Protein AF-A0A6S6SYZ1-F1 (afdb_monomer)

Structure (mmCIF, N/CA/C/O backbone):
data_AF-A0A6S6SYZ1-F1
#
_entry.id   AF-A0A6S6SYZ1-F1
#
loop_
_atom_site.group_PDB
_atom_site.id
_atom_site.type_symbol
_atom_site.label_atom_id
_atom_site.label_alt_id
_atom_site.label_comp_id
_atom_site.label_asym_id
_atom_site.label_entity_id
_atom_site.label_seq_id
_atom_site.pdbx_PDB_ins_code
_atom_site.Cartn_x
_atom_site.Cartn_y
_atom_site.Cartn_z
_atom_site.occupancy
_atom_site.B_iso_or_equiv
_atom_site.auth_seq_id
_atom_site.auth_comp_id
_atom_site.auth_asym_id
_atom_site.auth_atom_id
_atom_site.pdbx_PDB_model_num
ATOM 1 N N . MET A 1 1 ? -40.813 -2.483 -23.226 1.00 44.59 1 MET A N 1
ATOM 2 C CA . MET A 1 1 ? -40.149 -2.559 -24.552 1.00 44.59 1 MET A CA 1
ATOM 3 C C . MET A 1 1 ? -38.643 -2.584 -24.329 1.00 44.59 1 MET A C 1
ATOM 5 O O . MET A 1 1 ? -38.189 -1.836 -23.474 1.00 44.59 1 MET A O 1
ATOM 9 N N . LYS A 1 2 ? -37.877 -3.428 -25.035 1.00 41.81 2 LYS A N 1
ATOM 10 C CA . LYS A 1 2 ? -36.403 -3.430 -24.944 1.00 41.81 2 LYS A CA 1
ATOM 11 C C . LYS A 1 2 ? -35.830 -2.341 -25.863 1.00 41.81 2 LYS A C 1
ATOM 13 O O . LYS A 1 2 ? -36.311 -2.204 -26.984 1.00 41.81 2 LYS A O 1
ATOM 18 N N . LYS A 1 3 ? -34.814 -1.600 -25.413 1.00 51.72 3 LYS A N 1
ATOM 19 C CA . LYS A 1 3 ? -34.002 -0.703 -26.253 1.00 51.72 3 LYS A CA 1
ATOM 20 C C . LYS A 1 3 ? -32.550 -1.183 -26.220 1.00 51.72 3 LYS A C 1
ATOM 22 O O . LYS A 1 3 ? -31.997 -1.329 -25.138 1.00 51.72 3 LYS A O 1
ATOM 27 N N . TYR A 1 4 ? -31.964 -1.405 -27.393 1.00 60.28 4 TYR A N 1
ATOM 28 C CA . TYR A 1 4 ? -30.534 -1.654 -27.593 1.00 60.28 4 TYR A CA 1
ATOM 29 C C . TYR A 1 4 ? -29.993 -0.552 -28.508 1.00 60.28 4 TYR A C 1
ATOM 31 O O . TYR A 1 4 ? -30.521 -0.395 -29.603 1.00 60.28 4 TYR A O 1
ATOM 39 N N . ILE A 1 5 ? -28.997 0.202 -28.037 1.00 56.06 5 ILE A N 1
ATOM 40 C CA . ILE A 1 5 ? -28.174 1.233 -28.710 1.00 56.06 5 ILE A CA 1
ATOM 41 C C . ILE A 1 5 ? -27.091 1.597 -27.675 1.00 56.06 5 ILE A C 1
ATOM 43 O O . ILE A 1 5 ? -27.435 1.761 -26.509 1.00 56.06 5 ILE A O 1
ATOM 47 N N . SER A 1 6 ? -25.807 1.774 -27.987 1.00 52.16 6 SER A N 1
ATOM 48 C CA . SER A 1 6 ? -24.992 1.279 -29.106 1.00 52.16 6 SER A CA 1
ATOM 49 C C . SER A 1 6 ? -23.534 1.304 -28.624 1.00 52.16 6 SER A C 1
ATOM 51 O O . SER A 1 6 ? -23.132 2.288 -28.003 1.00 52.16 6 SER A O 1
ATOM 53 N N . LEU A 1 7 ? -22.745 0.252 -28.863 1.00 40.72 7 LEU A N 1
ATOM 54 C CA . LEU A 1 7 ? -21.372 0.164 -28.350 1.00 40.72 7 LEU A CA 1
ATOM 55 C C . LEU A 1 7 ? -20.367 0.678 -29.394 1.00 40.72 7 LEU A C 1
ATOM 57 O O . LEU A 1 7 ? -19.915 -0.077 -30.252 1.00 40.72 7 LEU A O 1
ATOM 61 N N . SER A 1 8 ? -20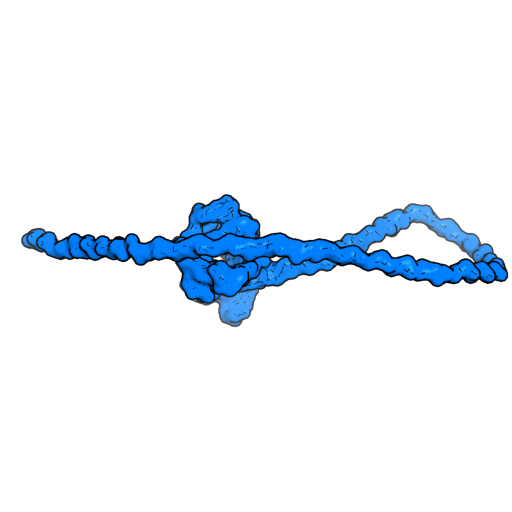.016 1.964 -29.323 1.00 53.78 8 SER A N 1
ATOM 62 C CA . SER A 1 8 ? -18.981 2.554 -30.183 1.00 53.78 8 SER A CA 1
ATOM 63 C C . SER A 1 8 ? -17.579 2.151 -29.720 1.00 53.78 8 SER A C 1
ATOM 65 O O . SER A 1 8 ? -17.015 2.758 -28.812 1.00 53.78 8 SER A O 1
ATOM 67 N N . LEU A 1 9 ? -17.007 1.136 -30.367 1.00 47.06 9 LEU A N 1
ATOM 68 C CA . LEU A 1 9 ? -15.618 0.724 -30.178 1.00 47.06 9 LEU A CA 1
ATOM 69 C C . LEU A 1 9 ? -14.673 1.710 -30.890 1.00 47.06 9 LEU A C 1
ATOM 71 O O . LEU A 1 9 ? -14.561 1.688 -32.114 1.00 47.06 9 LEU A O 1
ATOM 75 N N . VAL A 1 10 ? -13.990 2.572 -30.133 1.00 53.88 10 VAL A N 1
ATOM 76 C CA . VAL A 1 10 ? -12.955 3.471 -30.672 1.00 53.88 10 VAL A CA 1
ATOM 77 C C . VAL A 1 10 ? -11.598 2.775 -30.601 1.00 53.88 10 VAL A C 1
ATOM 79 O O . VAL A 1 10 ? -11.010 2.648 -29.530 1.00 53.88 10 VAL A O 1
ATOM 82 N N . THR A 1 11 ? -11.093 2.318 -31.746 1.00 53.38 11 THR A N 1
ATOM 83 C CA . THR A 1 11 ? -9.758 1.714 -31.862 1.00 53.38 11 THR A CA 1
ATOM 84 C C . THR A 1 11 ? -8.719 2.795 -32.160 1.00 53.38 11 THR A C 1
ATOM 86 O O . THR A 1 11 ? -8.739 3.388 -33.237 1.00 53.38 11 THR A O 1
ATOM 89 N N . LEU A 1 12 ? -7.796 3.044 -31.226 1.00 57.00 12 LEU A N 1
ATOM 90 C CA . LEU A 1 12 ? -6.633 3.904 -31.468 1.00 57.00 12 LEU A CA 1
ATOM 91 C C . LEU A 1 12 ? -5.498 3.104 -32.123 1.00 57.00 12 LEU A C 1
ATOM 93 O O . LEU A 1 12 ? -5.144 2.023 -31.656 1.00 57.00 12 LEU A O 1
ATOM 97 N N . PHE A 1 13 ? -4.908 3.658 -33.183 1.00 52.19 13 PHE A N 1
ATOM 98 C CA . PHE A 1 13 ? -3.687 3.138 -33.802 1.00 52.19 13 PHE A CA 1
ATOM 99 C C . PHE A 1 13 ? -2.454 3.819 -33.195 1.00 52.19 13 PHE A C 1
ATOM 101 O O . PHE A 1 13 ? -2.417 5.044 -33.088 1.00 52.19 13 PHE A O 1
ATOM 108 N N . PHE A 1 14 ? -1.422 3.036 -32.875 1.00 48.78 14 PHE A N 1
ATOM 109 C CA . PHE A 1 14 ? -0.087 3.530 -32.522 1.00 48.78 14 PHE A CA 1
ATOM 110 C C . PHE A 1 14 ? 0.850 3.409 -33.734 1.00 48.78 14 PHE A C 1
ATOM 112 O O . PHE A 1 14 ? 0.908 2.350 -34.359 1.00 48.78 14 PHE A O 1
ATOM 119 N N . ILE A 1 15 ? 1.585 4.477 -34.069 1.00 56.09 15 ILE A N 1
ATOM 120 C CA . ILE A 1 15 ? 2.587 4.520 -35.153 1.00 56.09 15 ILE A CA 1
ATOM 121 C C . ILE A 1 15 ? 3.777 5.386 -34.696 1.00 56.09 15 ILE A C 1
ATOM 123 O O . ILE A 1 15 ? 3.563 6.449 -34.121 1.00 56.09 15 ILE A O 1
ATOM 127 N N . GLY A 1 16 ? 5.010 4.944 -34.988 1.00 39.81 16 GLY A N 1
ATOM 128 C CA . GLY A 1 16 ? 6.274 5.571 -34.549 1.00 39.81 16 GLY A CA 1
ATOM 129 C C . GLY A 1 16 ? 6.925 4.769 -33.414 1.00 39.81 16 GLY A C 1
ATOM 130 O O . GLY A 1 16 ? 6.415 4.790 -32.304 1.00 39.81 16 GLY A O 1
ATOM 131 N N . CYS A 1 17 ? 7.979 3.962 -33.590 1.00 43.94 17 CYS A N 1
ATOM 132 C CA . CYS A 1 17 ? 8.934 3.751 -34.694 1.00 43.94 17 CYS A CA 1
ATOM 133 C C . CYS A 1 17 ? 9.978 4.869 -34.913 1.00 43.94 17 CYS A C 1
ATOM 135 O O . CYS A 1 17 ? 9.657 5.931 -35.438 1.00 43.94 17 CYS A O 1
ATOM 137 N N . GLY A 1 18 ? 11.242 4.546 -34.595 1.00 42.47 18 GLY A N 1
ATOM 138 C CA . GLY A 1 18 ? 12.445 5.386 -34.727 1.00 42.47 18 GLY A CA 1
ATOM 139 C C . GLY A 1 18 ? 13.130 5.617 -33.368 1.00 42.47 18 GLY A C 1
ATOM 140 O O . GLY A 1 18 ? 12.451 5.957 -32.409 1.00 42.47 18 GLY A O 1
ATOM 141 N N . GLY A 1 19 ? 14.445 5.437 -33.200 1.00 38.50 19 GLY A N 1
ATOM 142 C CA . GLY A 1 19 ? 15.469 4.909 -34.117 1.00 38.50 19 GLY A CA 1
ATOM 143 C C . GLY A 1 19 ? 16.846 4.855 -33.425 1.00 38.50 19 GLY A C 1
ATOM 144 O O . GLY A 1 19 ? 17.093 5.636 -32.511 1.00 38.50 19 GLY A O 1
ATOM 145 N N . SER A 1 20 ? 17.716 3.917 -33.813 1.00 44.91 20 SER A N 1
ATOM 146 C CA . SER A 1 20 ? 18.988 3.625 -33.119 1.00 44.91 20 SER A CA 1
ATOM 147 C C . SER A 1 20 ? 20.091 4.679 -33.319 1.00 44.91 20 SER A C 1
ATOM 149 O O . SER A 1 20 ? 20.117 5.370 -34.337 1.00 44.91 20 SER A O 1
ATOM 151 N N . GLY A 1 21 ? 21.063 4.717 -32.398 1.00 40.56 21 GLY A N 1
ATOM 152 C CA . GLY A 1 21 ? 22.337 5.430 -32.552 1.00 40.56 21 GLY A CA 1
ATOM 153 C C . GLY A 1 21 ? 23.416 4.872 -31.611 1.00 40.56 21 GLY A C 1
ATOM 154 O O . GLY A 1 21 ? 23.193 4.801 -30.406 1.00 40.56 21 GLY A O 1
ATOM 155 N N . ASP A 1 22 ? 24.557 4.456 -32.166 1.00 43.56 22 ASP A N 1
ATOM 156 C CA . ASP A 1 22 ? 25.626 3.721 -31.469 1.00 43.56 22 ASP A CA 1
ATOM 157 C C . ASP A 1 22 ? 26.824 4.590 -31.030 1.00 43.56 22 ASP A C 1
ATOM 159 O O . ASP A 1 22 ? 27.156 5.588 -31.670 1.00 43.56 22 ASP A O 1
ATOM 163 N N . GLY A 1 23 ? 27.564 4.105 -30.020 1.00 36.62 23 GLY A N 1
ATOM 164 C CA . GLY A 1 23 ? 28.959 4.484 -29.729 1.00 36.62 23 GLY A CA 1
ATOM 165 C C . GLY A 1 23 ? 29.185 5.381 -28.492 1.00 36.62 23 GLY A C 1
ATOM 166 O O . GLY A 1 23 ? 28.351 6.215 -28.168 1.00 36.62 23 GLY A O 1
ATOM 167 N N . ALA A 1 24 ? 30.311 5.285 -27.767 1.00 40.91 24 ALA A N 1
ATOM 168 C CA . ALA A 1 24 ? 31.426 4.332 -27.874 1.00 40.91 24 ALA A CA 1
ATOM 169 C C . ALA A 1 24 ? 32.296 4.271 -26.584 1.00 40.91 24 ALA A C 1
ATOM 171 O O . ALA A 1 24 ? 32.183 5.104 -25.691 1.00 40.91 24 ALA A O 1
ATOM 172 N N . THR A 1 25 ? 33.204 3.287 -26.542 1.00 38.69 25 THR A N 1
ATOM 173 C CA . THR A 1 25 ? 34.466 3.193 -25.755 1.00 38.69 25 THR A CA 1
ATOM 174 C C . THR A 1 25 ? 35.252 4.516 -25.613 1.00 38.69 25 THR A C 1
ATOM 176 O O . THR A 1 25 ? 35.224 5.301 -26.554 1.00 38.69 25 THR A O 1
ATOM 179 N N . SER A 1 26 ? 36.101 4.799 -24.603 1.00 35.44 26 SER A N 1
ATOM 180 C CA . SER A 1 26 ? 36.501 4.153 -23.318 1.00 35.44 26 SER A CA 1
ATOM 181 C C . SER A 1 26 ? 37.050 5.282 -22.372 1.00 35.44 26 SER A C 1
ATOM 183 O O . SER A 1 26 ? 36.624 6.416 -22.563 1.00 35.44 26 SER A O 1
ATOM 185 N N . THR A 1 27 ? 37.923 5.189 -21.346 1.00 40.03 27 THR A N 1
ATOM 186 C CA . THR A 1 27 ? 38.943 4.213 -20.878 1.00 40.03 27 THR A CA 1
ATOM 187 C C . THR A 1 27 ? 39.195 4.374 -19.359 1.00 40.03 27 THR A C 1
ATOM 189 O O . THR A 1 27 ? 38.962 5.442 -18.802 1.00 40.03 27 THR A O 1
ATOM 192 N N . SER A 1 28 ? 39.742 3.353 -18.686 1.00 43.38 28 SER A N 1
ATOM 193 C CA . SER A 1 28 ? 40.195 3.385 -17.278 1.00 43.38 28 SER A CA 1
ATOM 194 C C . SER A 1 28 ? 41.482 4.191 -17.025 1.00 43.38 28 SER A C 1
ATOM 196 O O . SER A 1 28 ? 42.402 4.119 -17.840 1.00 43.38 28 SER A O 1
ATOM 198 N N . MET A 1 29 ? 41.645 4.758 -15.821 1.00 39.81 29 MET A N 1
ATOM 199 C CA . MET A 1 29 ? 42.968 4.976 -15.206 1.00 39.81 29 MET A CA 1
ATOM 200 C C . MET A 1 29 ? 42.950 4.779 -13.682 1.00 39.81 29 MET A C 1
ATOM 202 O O . MET A 1 29 ? 42.034 5.213 -12.992 1.00 39.81 29 MET A O 1
ATOM 206 N N . THR A 1 30 ? 43.992 4.122 -13.173 1.00 39.34 30 THR A N 1
ATOM 207 C CA . THR A 1 30 ? 44.273 3.891 -11.748 1.00 39.34 30 THR A CA 1
ATOM 208 C C . THR A 1 30 ? 45.296 4.888 -11.210 1.00 39.34 30 THR A C 1
ATOM 210 O O . THR A 1 30 ? 46.266 5.183 -11.910 1.00 39.34 30 THR A O 1
ATOM 213 N N . THR A 1 31 ? 45.220 5.229 -9.923 1.00 40.69 31 THR A N 1
ATOM 214 C CA . THR A 1 31 ? 46.382 5.743 -9.177 1.00 40.69 31 THR A CA 1
ATOM 215 C C . THR A 1 31 ? 46.463 5.116 -7.789 1.00 40.69 31 THR A C 1
ATOM 217 O O . THR A 1 31 ? 45.493 5.103 -7.038 1.00 40.69 31 THR A O 1
ATOM 220 N N . SER A 1 32 ? 47.640 4.580 -7.459 1.00 37.62 32 SER A N 1
ATOM 221 C CA . SER A 1 32 ? 47.961 4.041 -6.135 1.00 37.62 32 SER A CA 1
ATOM 222 C C . SER A 1 32 ? 48.460 5.155 -5.215 1.00 37.62 32 SER A C 1
ATOM 224 O O . SER A 1 32 ? 49.254 5.994 -5.642 1.00 37.62 32 SER A O 1
ATOM 226 N N . GLY A 1 33 ? 48.028 5.139 -3.954 1.00 38.16 33 GLY A N 1
ATOM 227 C CA . GLY A 1 33 ? 48.504 6.032 -2.900 1.00 38.16 33 GLY A CA 1
ATOM 228 C C . GLY A 1 33 ? 49.145 5.245 -1.763 1.00 38.16 33 GLY A C 1
ATOM 229 O O . GLY A 1 33 ? 48.489 4.964 -0.764 1.00 38.16 33 GLY A O 1
ATOM 230 N N . GLN A 1 34 ? 50.425 4.890 -1.896 1.00 37.75 34 GLN A N 1
ATOM 231 C CA . GLN A 1 34 ? 51.208 4.437 -0.743 1.00 37.75 34 GLN A CA 1
ATOM 232 C C . GLN A 1 34 ? 51.445 5.615 0.206 1.00 37.75 34 GLN A C 1
ATOM 234 O O . GLN A 1 34 ? 51.777 6.709 -0.246 1.00 37.75 34 GLN A O 1
ATOM 239 N N . ASN A 1 35 ? 51.381 5.375 1.514 1.00 38.16 35 ASN A N 1
ATOM 240 C CA . ASN A 1 35 ? 51.949 6.286 2.502 1.00 38.16 35 ASN A CA 1
ATOM 241 C C . ASN A 1 35 ? 52.708 5.481 3.566 1.00 38.16 35 ASN A C 1
ATOM 243 O O . ASN A 1 35 ? 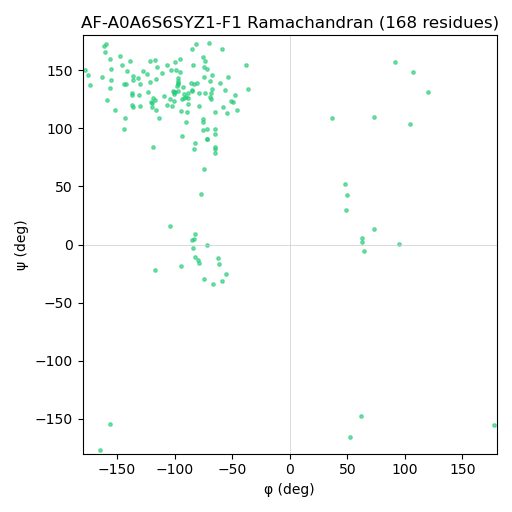52.339 4.343 3.857 1.00 38.16 35 ASN A O 1
ATOM 247 N N . GLN A 1 36 ? 53.808 6.033 4.080 1.00 36.28 36 GLN A N 1
ATOM 248 C CA . GLN A 1 36 ? 54.767 5.321 4.935 1.00 36.28 36 GLN A CA 1
ATOM 249 C C . GLN A 1 36 ? 54.934 5.980 6.308 1.00 36.28 36 GLN A C 1
ATOM 251 O O . GLN A 1 36 ? 54.757 7.185 6.458 1.00 36.28 36 GLN A O 1
ATOM 256 N N . GLY A 1 37 ? 55.398 5.181 7.273 1.00 32.78 37 GLY A N 1
ATOM 257 C CA . GLY A 1 37 ? 55.765 5.623 8.619 1.00 32.78 37 GLY A CA 1
ATOM 258 C C . GLY A 1 37 ? 54.610 5.548 9.630 1.00 32.78 37 GLY A C 1
ATOM 259 O O . GLY A 1 37 ? 53.447 5.523 9.251 1.00 32.78 37 GLY A O 1
ATOM 260 N N . VAL A 1 38 ? 54.876 5.472 10.937 1.00 39.06 38 VAL A N 1
ATOM 261 C CA . VAL A 1 38 ? 56.176 5.546 11.636 1.00 39.06 38 VAL A CA 1
ATOM 262 C C . VAL A 1 38 ? 56.255 4.458 12.714 1.00 39.06 38 VAL A C 1
ATOM 264 O O . VAL A 1 38 ? 55.279 4.197 13.411 1.00 39.06 38 VAL A O 1
ATOM 267 N N . LEU A 1 39 ? 57.433 3.847 12.881 1.00 45.28 39 LEU A N 1
ATOM 268 C CA . LEU A 1 39 ? 57.749 3.019 14.049 1.00 45.28 39 LEU A CA 1
ATOM 269 C C . LEU A 1 39 ? 58.008 3.924 15.261 1.00 45.28 39 LEU A C 1
ATOM 271 O O . LEU A 1 39 ? 59.045 4.580 15.326 1.00 45.28 39 LEU A O 1
ATOM 275 N N . GLY A 1 40 ? 57.078 3.941 16.215 1.00 34.78 40 GLY A N 1
ATOM 276 C CA . GLY A 1 40 ? 57.251 4.563 17.527 1.00 34.78 40 GLY A CA 1
ATOM 277 C C . GLY A 1 40 ? 57.249 3.496 18.618 1.00 34.78 40 GLY A C 1
ATOM 278 O O . GLY A 1 40 ? 56.207 2.912 18.898 1.00 34.78 40 GLY A O 1
ATOM 279 N N . VAL A 1 41 ? 58.411 3.235 19.219 1.00 43.62 41 VAL A N 1
ATOM 280 C CA . VAL A 1 41 ? 58.537 2.397 20.418 1.00 43.62 41 VAL A CA 1
ATOM 281 C C . VAL A 1 41 ? 58.769 3.313 21.607 1.00 43.62 41 VAL A C 1
ATOM 283 O O . VAL A 1 41 ? 59.757 4.039 21.616 1.00 43.62 41 VAL A O 1
ATOM 286 N N . GLU A 1 42 ? 57.937 3.199 22.638 1.00 39.44 42 GLU A N 1
ATOM 287 C CA . GLU A 1 42 ? 58.357 3.529 23.998 1.00 39.44 42 GLU A CA 1
ATOM 288 C C . GLU A 1 42 ? 57.768 2.534 25.003 1.00 39.44 42 GLU A C 1
ATOM 290 O O . GLU A 1 42 ? 56.724 1.921 24.776 1.00 39.44 42 GLU A O 1
ATOM 295 N N . LEU A 1 43 ? 58.511 2.317 26.087 1.00 42.28 43 LEU A N 1
ATOM 296 C CA . LEU A 1 43 ? 58.322 1.247 27.061 1.00 42.28 43 LEU A CA 1
ATOM 297 C C . LEU A 1 43 ? 58.334 1.859 28.461 1.00 42.28 43 LEU A C 1
ATOM 299 O O . LEU A 1 43 ? 59.308 2.511 28.825 1.00 42.28 43 LEU A O 1
ATOM 303 N N . THR A 1 44 ? 57.327 1.574 29.286 1.00 37.69 44 THR A N 1
ATOM 304 C CA . THR A 1 44 ? 57.435 1.650 30.754 1.00 37.69 44 THR A CA 1
ATOM 305 C C . THR A 1 44 ? 56.404 0.724 31.398 1.00 37.69 44 THR A C 1
ATOM 307 O O . THR A 1 44 ? 55.287 0.579 30.908 1.00 37.69 44 THR A O 1
ATOM 310 N N . VAL A 1 45 ? 56.805 0.071 32.489 1.00 47.34 45 VAL A N 1
ATOM 311 C CA . VAL A 1 45 ? 55.986 -0.864 33.272 1.00 47.34 45 VAL A CA 1
ATOM 312 C C . VAL A 1 45 ? 55.372 -0.141 34.470 1.00 47.34 45 VAL A C 1
ATOM 314 O O . VAL A 1 45 ? 56.072 0.590 35.166 1.00 47.34 45 VAL A O 1
ATOM 317 N N . ALA A 1 46 ? 54.102 -0.420 34.766 1.00 36.53 46 ALA A N 1
ATOM 318 C CA . ALA A 1 46 ? 53.494 -0.120 36.060 1.00 36.53 46 ALA A CA 1
ATOM 319 C C . ALA A 1 46 ? 52.489 -1.221 36.440 1.00 36.53 46 ALA A C 1
ATOM 321 O O . ALA A 1 46 ? 51.354 -1.231 35.969 1.00 36.53 46 ALA A O 1
ATOM 322 N N . THR A 1 47 ? 52.914 -2.157 37.289 1.00 46.75 47 THR A N 1
ATOM 323 C CA . THR A 1 47 ? 52.039 -3.184 37.874 1.00 46.75 47 THR A CA 1
ATOM 324 C C . THR A 1 47 ? 51.344 -2.634 39.120 1.00 46.75 47 THR A C 1
ATOM 326 O O . THR A 1 47 ? 52.030 -2.136 40.013 1.00 46.75 47 THR A O 1
ATOM 329 N N . PRO A 1 48 ? 50.020 -2.804 39.250 1.00 42.06 48 PRO A N 1
ATOM 330 C CA . PRO A 1 48 ? 49.388 -2.952 40.555 1.00 42.06 48 PRO A CA 1
ATOM 331 C C . PRO A 1 48 ? 48.752 -4.344 40.688 1.00 42.06 48 PRO A C 1
ATOM 333 O O . PRO A 1 48 ? 47.814 -4.696 39.977 1.00 42.06 48 PRO A O 1
ATOM 336 N N . GLU A 1 49 ? 49.264 -5.138 41.624 1.00 41.97 49 GLU A N 1
ATOM 337 C CA . GLU A 1 49 ? 48.663 -6.407 42.041 1.00 41.97 49 GLU A CA 1
ATOM 338 C C . GLU A 1 49 ? 47.493 -6.127 42.998 1.00 41.97 49 GLU A C 1
ATOM 340 O O . GLU A 1 49 ? 47.697 -5.549 44.065 1.00 41.97 49 GLU A O 1
ATOM 345 N N . ILE A 1 50 ? 46.270 -6.539 42.643 1.00 43.72 50 ILE A N 1
ATOM 346 C CA . ILE A 1 50 ? 45.123 -6.555 43.565 1.00 43.72 50 ILE A CA 1
ATOM 347 C C . ILE A 1 50 ? 44.357 -7.870 43.391 1.00 43.72 50 ILE A C 1
ATOM 349 O O . ILE A 1 50 ? 43.796 -8.147 42.333 1.00 43.72 50 ILE A O 1
ATOM 353 N N . ASN A 1 51 ? 44.298 -8.663 44.461 1.00 49.28 51 ASN A N 1
ATOM 354 C CA . ASN A 1 51 ? 43.445 -9.846 44.543 1.00 49.28 51 ASN A CA 1
ATOM 355 C C . ASN A 1 51 ? 41.963 -9.446 44.616 1.00 49.28 51 ASN A C 1
ATOM 357 O O . ASN A 1 51 ? 41.576 -8.736 45.545 1.00 49.28 51 ASN A O 1
ATOM 361 N N . ASN A 1 52 ? 41.117 -9.993 43.735 1.00 37.06 52 ASN A N 1
ATOM 362 C CA . ASN A 1 52 ? 40.127 -10.984 44.181 1.00 37.06 52 ASN A CA 1
ATOM 363 C C . ASN A 1 52 ? 39.300 -11.626 43.053 1.00 37.06 52 ASN A C 1
ATOM 365 O O . ASN A 1 52 ? 38.906 -11.004 42.073 1.00 37.06 52 ASN A O 1
ATOM 369 N N . THR A 1 53 ? 38.991 -12.894 43.302 1.00 38.09 53 THR A N 1
ATOM 370 C CA . THR A 1 53 ? 38.012 -13.788 42.677 1.00 38.09 53 THR A CA 1
ATOM 371 C C . THR A 1 53 ? 36.692 -13.138 42.236 1.00 38.09 53 THR A C 1
ATOM 373 O O . THR A 1 53 ? 36.024 -12.512 43.056 1.00 38.09 53 THR A O 1
ATOM 376 N N . THR A 1 54 ? 36.227 -13.442 41.015 1.00 37.34 54 THR A N 1
ATOM 377 C CA . THR A 1 54 ? 34.874 -13.985 40.720 1.00 37.34 54 THR A CA 1
ATOM 378 C C . THR A 1 54 ? 34.850 -14.590 39.307 1.00 37.34 54 THR A C 1
ATOM 380 O O . THR A 1 54 ? 35.542 -14.115 38.409 1.00 37.34 54 THR A O 1
ATOM 383 N N . THR A 1 55 ? 34.103 -15.682 39.141 1.00 38.59 55 THR A N 1
ATOM 384 C CA . THR A 1 55 ? 34.010 -16.507 37.923 1.00 38.59 55 THR A CA 1
ATOM 385 C C . THR A 1 55 ? 32.997 -15.955 36.908 1.00 38.59 55 THR A C 1
ATOM 387 O O . THR A 1 55 ? 32.042 -15.296 37.300 1.00 38.59 55 THR A O 1
ATOM 390 N N . ASP A 1 56 ? 33.198 -16.283 35.627 1.00 43.16 56 ASP A N 1
ATOM 391 C CA . ASP A 1 56 ? 32.247 -16.237 34.501 1.00 43.16 56 ASP A CA 1
ATOM 392 C C . ASP A 1 56 ? 31.220 -15.093 34.414 1.00 43.16 56 ASP A C 1
ATOM 394 O O . ASP A 1 56 ? 30.138 -15.117 35.001 1.00 43.16 56 ASP A O 1
ATOM 398 N N . SER A 1 57 ? 31.457 -14.208 33.446 1.00 40.88 57 SER A N 1
ATOM 399 C CA . SER A 1 57 ? 30.424 -13.840 32.469 1.00 40.88 57 SER A CA 1
ATOM 400 C C . SER A 1 57 ? 31.090 -13.414 31.164 1.00 40.88 57 SER A C 1
ATOM 402 O O . SER A 1 57 ? 31.810 -12.419 31.121 1.00 40.88 57 SER A O 1
ATOM 404 N N . SER A 1 58 ? 30.863 -14.166 30.084 1.00 43.41 58 SER A N 1
ATOM 405 C CA . SER A 1 58 ? 31.293 -13.750 28.748 1.00 43.41 58 SER A CA 1
ATOM 406 C C . SER A 1 58 ? 30.421 -12.593 28.268 1.00 43.41 58 SER A C 1
ATOM 408 O O . SER A 1 58 ? 29.312 -12.807 27.780 1.00 43.41 58 SER A O 1
ATOM 410 N N . SER A 1 59 ? 30.933 -11.367 28.385 1.00 41.41 59 SER A N 1
ATOM 411 C CA . SER A 1 59 ? 30.345 -10.167 27.787 1.00 41.41 59 SER A CA 1
ATOM 412 C C . SER A 1 59 ? 30.390 -10.271 26.260 1.00 41.41 59 SER A C 1
ATOM 414 O O . SER A 1 59 ? 31.305 -9.757 25.616 1.00 41.41 59 SER A O 1
ATOM 416 N N . ALA A 1 60 ? 29.423 -10.975 25.670 1.00 48.19 60 ALA A N 1
ATOM 417 C CA . ALA A 1 60 ? 29.247 -11.004 24.228 1.00 48.19 60 ALA A CA 1
ATOM 418 C C . ALA A 1 60 ? 29.036 -9.565 23.740 1.00 48.19 60 ALA A C 1
ATOM 420 O O . ALA A 1 60 ? 28.087 -8.896 24.151 1.00 48.19 60 ALA A O 1
ATOM 421 N N . LEU A 1 61 ? 29.940 -9.085 22.885 1.00 41.19 61 LEU A N 1
ATOM 422 C CA . LEU A 1 61 ? 29.801 -7.787 22.239 1.00 41.19 61 LEU A CA 1
ATOM 423 C C . LEU A 1 61 ? 28.576 -7.847 21.323 1.00 41.19 61 LEU A C 1
ATOM 425 O O . LEU A 1 61 ? 28.652 -8.380 20.215 1.00 41.19 61 LEU A O 1
ATOM 429 N N . LEU A 1 62 ? 27.450 -7.311 21.797 1.00 47.00 62 LEU A N 1
ATOM 430 C CA . LEU A 1 62 ? 26.287 -7.045 20.962 1.00 47.00 62 LEU A CA 1
ATOM 431 C C . LEU A 1 62 ? 26.689 -5.983 19.941 1.00 47.00 62 LEU A C 1
ATOM 433 O O . LEU A 1 62 ? 26.692 -4.785 20.215 1.00 47.00 62 LEU A O 1
ATOM 437 N N . SER A 1 63 ? 27.089 -6.452 18.764 1.00 38.78 63 SER 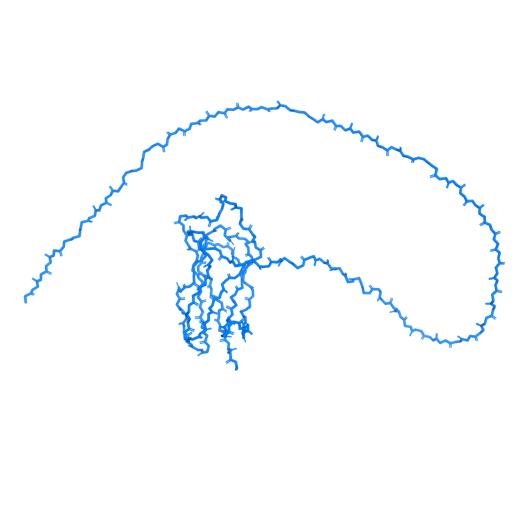A N 1
ATOM 438 C CA . SER A 1 63 ? 27.312 -5.603 17.607 1.00 38.78 63 SER A CA 1
ATOM 439 C C . SER A 1 63 ? 25.943 -5.140 17.116 1.00 38.78 63 SER A C 1
ATOM 441 O O . SER A 1 63 ? 25.293 -5.826 16.330 1.00 38.78 63 SER A O 1
ATOM 443 N N . GLU A 1 64 ? 25.487 -3.994 17.628 1.00 45.97 64 GLU A N 1
ATOM 444 C CA . GLU A 1 64 ? 24.332 -3.265 17.099 1.00 45.97 64 GLU A CA 1
ATOM 445 C C . GLU A 1 64 ? 24.667 -2.773 15.685 1.00 45.97 64 GLU A C 1
ATOM 447 O O . GLU A 1 64 ? 25.042 -1.618 15.466 1.00 45.97 64 GLU A O 1
ATOM 452 N N . SER A 1 65 ? 24.568 -3.694 14.720 1.00 46.59 65 SER A N 1
ATOM 453 C CA . SER A 1 65 ? 24.681 -3.425 13.291 1.00 46.59 65 SER A CA 1
ATOM 454 C C . SER A 1 65 ? 23.508 -2.541 12.888 1.00 46.59 65 SER A C 1
ATOM 456 O O . SER A 1 65 ? 22.451 -3.017 12.477 1.00 46.59 65 SER A O 1
ATOM 458 N N . SER A 1 66 ? 23.688 -1.237 13.086 1.00 50.00 66 SER A N 1
ATOM 459 C CA . SER A 1 66 ? 22.722 -0.202 12.744 1.00 50.00 66 SER A CA 1
ATOM 460 C C . SER A 1 66 ? 22.725 0.003 11.232 1.00 50.00 66 SER A C 1
ATOM 462 O O . SER A 1 66 ? 23.126 1.055 10.732 1.00 50.00 66 SER A O 1
ATOM 464 N N . GLU A 1 67 ? 22.306 -1.028 10.495 1.00 51.97 67 GLU A N 1
ATOM 465 C CA . GLU A 1 67 ? 21.926 -0.868 9.100 1.00 51.97 67 GLU A CA 1
ATOM 466 C C . GLU A 1 67 ? 20.829 0.205 9.032 1.00 51.97 67 GLU A C 1
ATOM 468 O O . GLU A 1 67 ? 19.908 0.209 9.859 1.00 51.97 67 GLU A O 1
ATOM 473 N N . PRO A 1 68 ? 20.935 1.174 8.109 1.00 40.75 68 PRO A N 1
ATOM 474 C CA . PRO A 1 68 ? 19.952 2.235 8.020 1.00 40.75 68 PRO A CA 1
ATOM 475 C C . PRO A 1 68 ? 18.615 1.621 7.612 1.00 40.75 68 PRO A C 1
ATOM 477 O O . PRO A 1 68 ? 18.482 1.137 6.491 1.00 40.75 68 PRO A O 1
ATOM 480 N N . ILE A 1 69 ? 17.629 1.677 8.515 1.00 49.53 69 ILE A N 1
ATOM 481 C CA . ILE A 1 69 ? 16.233 1.324 8.227 1.00 49.53 69 ILE A CA 1
ATOM 482 C C . ILE A 1 69 ? 15.855 1.992 6.900 1.00 49.53 69 ILE A C 1
ATOM 484 O O . ILE A 1 69 ? 15.865 3.229 6.823 1.00 49.53 69 ILE A O 1
ATOM 488 N N . GLU A 1 70 ? 15.556 1.194 5.864 1.00 51.28 70 GLU A N 1
ATOM 489 C CA . GLU A 1 70 ? 15.081 1.725 4.584 1.00 51.28 70 GLU A CA 1
ATOM 490 C C . GLU A 1 70 ? 13.863 2.595 4.882 1.00 51.28 70 GLU A C 1
ATOM 492 O O . GLU A 1 70 ? 12.842 2.112 5.373 1.00 51.28 70 GLU A O 1
ATOM 497 N N . ARG A 1 71 ? 13.997 3.907 4.657 1.00 51.84 71 ARG A N 1
ATOM 498 C CA . ARG A 1 71 ? 12.947 4.869 4.989 1.00 51.84 71 ARG A CA 1
ATOM 499 C C . ARG A 1 71 ? 11.802 4.694 4.011 1.00 51.84 71 ARG A C 1
ATOM 501 O O . ARG A 1 71 ? 11.793 5.327 2.953 1.00 51.84 71 ARG A O 1
ATOM 508 N N . SER A 1 72 ? 10.863 3.839 4.396 1.00 70.88 72 SER A N 1
ATOM 509 C CA . SER A 1 72 ? 9.651 3.557 3.654 1.00 70.88 72 SER A CA 1
ATOM 510 C C . SER A 1 72 ? 8.946 4.864 3.291 1.00 70.88 72 SER A C 1
ATOM 512 O O . SER A 1 72 ? 8.678 5.718 4.138 1.00 70.88 72 SER A O 1
ATOM 514 N N . LYS A 1 73 ? 8.710 5.052 1.992 1.00 89.50 73 LYS A N 1
ATOM 515 C CA . LYS A 1 73 ? 8.004 6.217 1.449 1.00 89.50 73 LYS A CA 1
ATOM 516 C C . LYS A 1 73 ? 6.617 5.806 1.003 1.00 89.50 73 LYS A C 1
ATOM 518 O O . LYS A 1 73 ? 6.422 4.664 0.593 1.00 89.50 73 LYS A O 1
ATOM 523 N N . THR A 1 74 ? 5.687 6.754 0.990 1.00 94.69 74 THR A N 1
ATOM 524 C CA . THR A 1 74 ? 4.384 6.584 0.346 1.00 94.69 74 THR A CA 1
ATOM 525 C C . THR A 1 74 ? 4.562 6.049 -1.074 1.00 94.69 74 THR A C 1
ATOM 527 O O . THR A 1 74 ? 5.259 6.653 -1.892 1.00 94.69 74 THR A O 1
ATOM 530 N N . ALA A 1 75 ? 3.943 4.909 -1.362 1.00 96.94 75 ALA A N 1
ATOM 531 C CA . ALA A 1 75 ? 3.948 4.320 -2.686 1.00 96.94 75 ALA A CA 1
ATOM 532 C C . ALA A 1 75 ? 3.145 5.205 -3.650 1.00 96.94 75 ALA A C 1
ATOM 534 O O . ALA A 1 75 ? 2.152 5.829 -3.268 1.00 96.94 75 ALA A O 1
ATOM 535 N N . LEU A 1 76 ? 3.570 5.257 -4.909 1.00 97.62 76 LEU A N 1
ATOM 536 C CA . LEU A 1 76 ? 2.894 6.001 -5.968 1.00 97.62 76 LEU A CA 1
ATOM 537 C C . LEU A 1 76 ? 1.942 5.106 -6.770 1.00 97.62 76 LEU A C 1
ATOM 539 O O . LEU A 1 76 ? 2.182 3.914 -6.968 1.00 97.62 76 LEU A O 1
ATOM 543 N N . SER A 1 77 ? 0.862 5.700 -7.263 1.00 97.38 77 SER A N 1
ATOM 544 C CA . SER A 1 77 ? -0.022 5.112 -8.264 1.00 97.38 77 SER A CA 1
ATOM 545 C C . SER A 1 77 ? 0.677 5.050 -9.625 1.00 97.38 77 SER A C 1
ATOM 547 O O . SER A 1 77 ? 1.735 5.646 -9.834 1.00 97.38 77 SER A O 1
ATOM 549 N N . ASN A 1 78 ? 0.051 4.409 -10.612 1.00 96.19 78 ASN A N 1
ATOM 550 C CA . ASN A 1 78 ? 0.545 4.444 -11.990 1.00 96.19 78 ASN A CA 1
ATOM 551 C C . ASN A 1 78 ? 0.560 5.867 -12.606 1.00 96.19 78 ASN A C 1
ATOM 553 O O . ASN A 1 78 ? 1.164 6.067 -13.657 1.00 96.19 78 ASN A O 1
ATOM 557 N N . THR A 1 79 ? -0.072 6.859 -11.966 1.00 96.12 79 THR A N 1
ATOM 558 C CA . THR A 1 79 ? -0.051 8.276 -12.370 1.00 96.12 79 THR A CA 1
ATOM 559 C C . THR A 1 79 ? 0.862 9.143 -11.493 1.00 96.12 79 THR A C 1
ATOM 561 O O . THR A 1 79 ? 0.712 10.362 -11.502 1.00 96.12 79 THR A O 1
ATOM 564 N N . GLY A 1 80 ? 1.773 8.553 -10.708 1.00 95.38 80 GLY A N 1
ATOM 565 C CA . GLY A 1 80 ? 2.727 9.299 -9.874 1.00 95.38 80 GLY A CA 1
ATOM 566 C C . GLY A 1 80 ? 2.118 9.970 -8.638 1.00 95.38 80 GLY A C 1
ATOM 567 O O . GLY A 1 80 ? 2.754 10.819 -8.023 1.00 95.38 80 GLY A O 1
ATOM 568 N N . THR A 1 81 ? 0.886 9.623 -8.252 1.00 96.56 81 THR A N 1
ATOM 569 C CA . THR A 1 81 ? 0.222 10.203 -7.071 1.00 96.56 81 THR A CA 1
ATOM 570 C C . THR A 1 81 ? 0.363 9.284 -5.865 1.00 96.56 81 THR A C 1
ATOM 572 O O . THR A 1 81 ? 0.124 8.085 -5.993 1.00 96.56 81 THR A O 1
ATOM 575 N N . ALA A 1 82 ? 0.666 9.835 -4.690 1.00 97.06 82 ALA A N 1
ATOM 576 C CA . ALA A 1 82 ? 0.682 9.102 -3.422 1.00 97.06 82 ALA A CA 1
ATOM 577 C C . ALA A 1 82 ? -0.587 8.244 -3.222 1.00 97.06 82 ALA A C 1
ATOM 579 O O . ALA A 1 82 ? -1.707 8.744 -3.354 1.00 97.06 82 ALA A O 1
ATOM 580 N N . VAL A 1 83 ? -0.420 6.958 -2.899 1.00 97.44 83 VAL A N 1
ATOM 581 C CA . VAL A 1 83 ? -1.525 6.008 -2.702 1.00 97.44 83 VAL A CA 1
ATOM 582 C C . VAL A 1 83 ? -2.066 6.140 -1.282 1.00 97.44 83 VAL A C 1
ATOM 584 O O . VAL A 1 83 ? -1.715 5.386 -0.375 1.00 97.44 83 VAL A O 1
ATOM 587 N N . LYS A 1 84 ? -2.939 7.137 -1.125 1.00 96.44 84 LYS A N 1
ATOM 588 C CA . LYS A 1 84 ? -3.770 7.391 0.054 1.00 96.44 84 LYS A CA 1
ATOM 589 C C . LYS A 1 84 ? -5.248 7.255 -0.308 1.00 96.44 84 LYS A C 1
ATOM 591 O O . LYS A 1 84 ? -5.645 7.672 -1.396 1.00 96.44 84 LYS A O 1
ATOM 596 N N . SER A 1 85 ? -6.071 6.698 0.580 1.00 96.94 85 SER A N 1
ATOM 597 C CA . SER A 1 85 ? -7.526 6.623 0.377 1.00 96.94 85 SER A CA 1
ATOM 598 C C . SER A 1 85 ? -8.304 6.513 1.688 1.00 96.94 85 SER A C 1
ATOM 600 O O . SER A 1 85 ? -7.811 5.946 2.656 1.00 96.94 85 SER A O 1
ATOM 602 N N . MET A 1 86 ? -9.539 7.019 1.719 1.00 96.81 86 MET A N 1
ATOM 603 C CA . MET A 1 86 ? -10.404 6.947 2.902 1.00 96.81 86 MET A CA 1
ATOM 604 C C . MET A 1 86 ? -11.228 5.655 2.917 1.00 96.81 86 MET A C 1
ATOM 606 O O . MET A 1 86 ? -11.925 5.350 1.949 1.00 96.81 8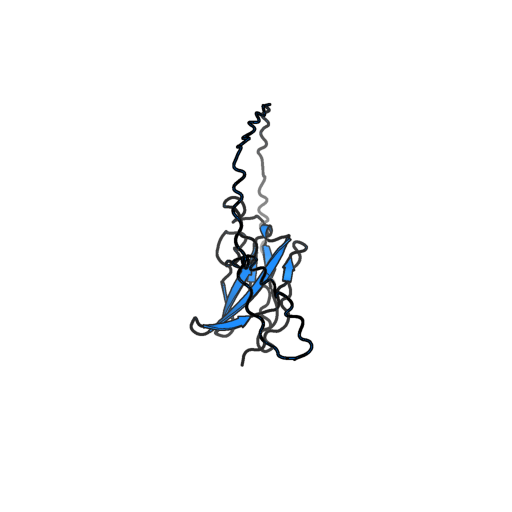6 MET A O 1
ATOM 610 N N . PHE A 1 87 ? -11.223 4.943 4.044 1.00 96.50 87 PHE A N 1
ATOM 611 C CA . PHE A 1 87 ? -12.023 3.738 4.270 1.00 96.50 87 PHE A CA 1
ATOM 612 C C . PHE A 1 87 ? -12.654 3.757 5.666 1.00 96.50 87 PHE A C 1
ATOM 614 O O . PHE A 1 87 ? -11.947 3.817 6.666 1.00 96.50 87 PHE A O 1
ATOM 621 N N . ASN A 1 88 ? -13.989 3.722 5.752 1.00 95.19 88 ASN A N 1
ATOM 622 C CA . ASN A 1 88 ? -14.758 3.647 7.008 1.00 95.19 88 ASN A CA 1
ATOM 623 C C . ASN A 1 88 ? -14.353 4.650 8.121 1.00 95.19 88 ASN A C 1
ATOM 625 O O . ASN A 1 88 ? -14.534 4.375 9.304 1.00 95.19 88 ASN A O 1
ATOM 629 N N . GLY A 1 89 ? -13.840 5.830 7.747 1.00 94.88 89 GLY A N 1
ATOM 630 C CA . GLY A 1 89 ? -13.388 6.876 8.680 1.00 94.88 89 GLY A CA 1
ATOM 631 C C . GLY A 1 89 ? -11.887 6.865 9.003 1.00 94.88 89 GLY A C 1
ATOM 632 O O . GLY A 1 89 ? -11.431 7.733 9.742 1.00 94.88 89 GLY A O 1
ATOM 633 N N . TYR A 1 90 ? -11.128 5.936 8.426 1.00 96.69 90 TYR A N 1
ATOM 634 C CA . TYR A 1 90 ? -9.667 5.869 8.481 1.00 96.69 90 TYR A CA 1
ATOM 635 C C . TYR A 1 90 ? -9.061 6.354 7.155 1.00 96.69 90 TYR A C 1
ATOM 637 O O . TYR A 1 90 ? -9.673 6.175 6.099 1.00 96.69 90 TYR A O 1
ATOM 645 N N . GLU A 1 91 ? -7.856 6.924 7.191 1.00 97.50 91 GLU A N 1
ATOM 646 C CA . GLU A 1 91 ? -7.020 7.099 5.996 1.00 97.50 91 GLU A CA 1
ATOM 647 C C . GLU A 1 91 ? -6.078 5.897 5.884 1.00 97.50 91 GLU A C 1
ATOM 649 O O . GLU A 1 91 ? -5.347 5.581 6.820 1.00 97.50 91 GLU A O 1
ATOM 654 N N . LEU A 1 92 ? -6.099 5.220 4.741 1.00 97.38 92 LEU A N 1
ATOM 655 C CA . LEU A 1 92 ? -5.168 4.150 4.405 1.00 97.38 92 LEU A CA 1
ATOM 656 C C . LEU A 1 92 ? -4.047 4.736 3.551 1.00 97.38 92 LEU A C 1
ATOM 658 O O . LEU A 1 92 ? -4.330 5.413 2.563 1.00 97.38 92 LEU A O 1
ATOM 662 N N . GLU A 1 93 ? -2.798 4.439 3.887 1.00 97.44 93 GLU A N 1
ATOM 663 C CA . GLU A 1 93 ? -1.622 4.791 3.092 1.00 97.44 93 GLU A CA 1
ATOM 664 C C . GLU A 1 93 ? -0.837 3.525 2.749 1.00 97.44 93 GLU A C 1
ATOM 666 O O . GLU A 1 93 ? -0.542 2.718 3.626 1.00 97.44 93 GLU A O 1
ATOM 671 N N . VAL A 1 94 ? -0.465 3.351 1.482 1.00 97.38 94 VAL A N 1
ATOM 672 C CA . VAL A 1 94 ? 0.493 2.305 1.101 1.00 97.38 94 VAL A CA 1
ATOM 673 C C . VAL A 1 94 ? 1.894 2.901 1.125 1.00 97.38 94 VAL A C 1
ATOM 675 O O . VAL A 1 94 ? 2.123 3.930 0.492 1.00 97.38 94 VAL A O 1
ATOM 678 N N . VAL A 1 95 ? 2.840 2.247 1.797 1.00 97.25 95 VAL A N 1
ATOM 679 C CA . VAL A 1 95 ? 4.268 2.602 1.770 1.00 97.25 95 VAL A CA 1
ATOM 680 C C . VAL A 1 95 ? 5.099 1.486 1.136 1.00 97.25 95 VAL A C 1
ATOM 682 O O . VAL A 1 95 ? 4.719 0.318 1.183 1.00 97.25 95 VAL A O 1
ATOM 685 N N . SER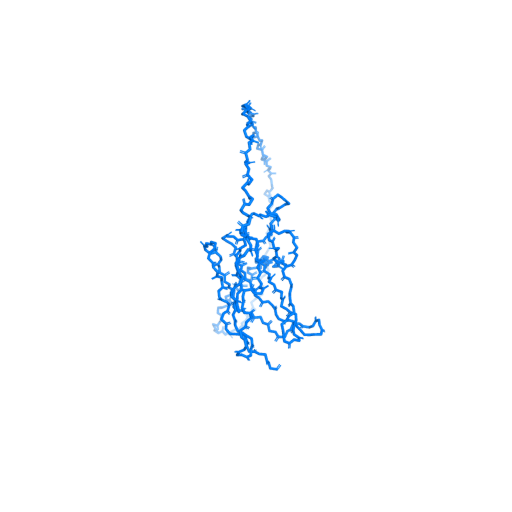 A 1 96 ? 6.235 1.844 0.536 1.00 95.88 96 SER A N 1
ATOM 686 C CA . SER A 1 96 ? 7.209 0.913 -0.042 1.00 95.88 96 SER A CA 1
ATOM 687 C C . SER A 1 96 ? 8.611 1.175 0.492 1.00 95.88 96 SER A C 1
ATOM 689 O O . SER A 1 96 ? 8.959 2.327 0.760 1.00 95.88 96 SER A O 1
ATOM 691 N N . SER A 1 97 ? 9.431 0.124 0.588 1.00 93.81 97 SER A N 1
ATOM 692 C CA . SER A 1 97 ? 10.870 0.278 0.839 1.00 93.81 97 SER A CA 1
ATOM 693 C C . SER A 1 97 ? 11.628 0.777 -0.405 1.00 93.81 97 SER A C 1
ATOM 695 O O . SER A 1 97 ? 12.571 1.556 -0.274 1.00 93.81 97 SER A O 1
ATOM 697 N N . LYS A 1 98 ? 11.152 0.455 -1.623 1.00 94.00 98 LYS A N 1
ATOM 698 C CA . LYS A 1 98 ? 11.706 1.016 -2.866 1.00 94.00 98 LYS A CA 1
ATOM 699 C C . LYS A 1 98 ? 11.284 2.478 -3.021 1.00 94.00 98 LYS A C 1
ATOM 701 O O . LYS A 1 98 ? 10.102 2.816 -3.002 1.00 94.00 98 LYS A O 1
ATOM 706 N N . VAL A 1 99 ? 12.257 3.340 -3.300 1.00 93.50 99 VAL A N 1
ATOM 707 C CA . VAL A 1 99 ? 12.017 4.668 -3.876 1.00 93.50 99 VAL A CA 1
ATOM 708 C C . VAL A 1 99 ? 12.090 4.537 -5.398 1.00 93.50 99 VAL A C 1
ATOM 710 O O . VAL A 1 99 ? 13.081 4.025 -5.910 1.00 93.50 99 VAL A O 1
ATOM 713 N N . LEU A 1 100 ? 11.050 4.974 -6.111 1.00 94.00 100 LEU A N 1
ATOM 714 C CA . LEU A 1 100 ? 11.062 5.026 -7.577 1.00 94.00 100 LEU A CA 1
ATOM 715 C C . LEU A 1 100 ? 11.939 6.188 -8.067 1.00 94.00 100 LEU A C 1
ATOM 717 O O . LEU A 1 100 ? 11.949 7.257 -7.452 1.00 94.00 100 LEU A O 1
ATOM 721 N N . GLU A 1 101 ? 12.645 5.996 -9.181 1.00 94.12 101 GLU A N 1
ATOM 722 C CA . GLU A 1 101 ? 13.288 7.106 -9.899 1.00 94.12 101 GLU A CA 1
ATOM 723 C C . GLU A 1 101 ? 12.251 7.942 -10.677 1.00 94.12 101 GLU A C 1
ATOM 725 O O . GLU A 1 101 ? 11.143 7.482 -10.950 1.00 94.12 101 GLU A O 1
ATOM 730 N N . GLN A 1 102 ? 12.589 9.176 -11.072 1.00 92.62 102 GLN A N 1
ATOM 731 C CA . GLN A 1 102 ? 11.637 10.121 -11.693 1.00 92.62 102 GLN A CA 1
ATOM 732 C C . GLN A 1 102 ? 10.990 9.588 -12.992 1.00 92.62 102 GLN A C 1
ATOM 734 O O . GLN A 1 102 ? 9.847 9.902 -13.317 1.00 92.62 102 GLN A O 1
ATOM 739 N N . ASN A 1 103 ? 11.716 8.759 -13.741 1.00 94.19 103 ASN A N 1
ATOM 740 C CA . ASN A 1 103 ? 11.249 8.038 -14.928 1.00 94.19 103 ASN A CA 1
ATOM 741 C C . ASN A 1 103 ? 10.421 6.779 -14.602 1.00 94.19 103 ASN A C 1
ATOM 743 O O . ASN A 1 103 ? 9.738 6.267 -15.486 1.00 94.19 103 ASN A O 1
ATOM 747 N N . GLU A 1 104 ? 10.467 6.283 -13.364 1.00 95.25 104 GLU A N 1
ATOM 748 C CA . GLU A 1 104 ? 9.657 5.165 -12.874 1.00 95.25 104 GLU A CA 1
ATOM 749 C C . GLU A 1 104 ? 8.360 5.606 -12.173 1.00 95.25 104 GLU A C 1
ATOM 751 O O . GLU A 1 104 ? 7.462 4.777 -12.032 1.00 95.25 104 GLU A O 1
ATOM 756 N N . GLU A 1 105 ? 8.223 6.865 -11.728 1.00 95.56 105 GLU A N 1
ATOM 757 C CA . GLU A 1 105 ? 7.077 7.334 -10.916 1.00 95.56 105 GLU A CA 1
ATOM 758 C C . GLU A 1 105 ? 5.701 7.072 -11.559 1.00 95.56 105 GLU A C 1
ATOM 760 O O . GLU A 1 105 ? 4.710 6.899 -10.847 1.00 95.56 105 GLU A O 1
ATOM 765 N N . THR A 1 106 ? 5.632 6.963 -12.891 1.00 95.75 106 THR A N 1
ATOM 766 C CA . THR A 1 106 ? 4.412 6.626 -13.650 1.00 95.75 106 THR A CA 1
ATOM 767 C C . THR A 1 106 ? 4.550 5.311 -14.422 1.00 95.75 106 THR A C 1
ATOM 769 O O . THR A 1 106 ? 5.656 4.857 -14.714 1.00 95.75 106 THR A O 1
ATOM 772 N N . SER A 1 107 ? 3.426 4.680 -14.772 1.00 94.81 107 SER A N 1
ATOM 773 C CA . SER A 1 107 ? 3.403 3.477 -15.611 1.00 94.81 107 SER A CA 1
ATOM 774 C C . SER A 1 107 ? 2.041 3.228 -16.270 1.00 94.81 107 SER A C 1
ATOM 776 O O . SER A 1 107 ? 1.039 3.896 -16.002 1.00 94.81 107 SER A O 1
ATOM 778 N N . GLN A 1 108 ? 2.008 2.241 -17.168 1.00 93.50 108 GLN A N 1
ATOM 779 C CA . GLN A 1 108 ? 0.813 1.854 -17.928 1.00 93.50 108 GLN A CA 1
ATOM 780 C C . GLN A 1 108 ? -0.118 0.886 -17.168 1.00 93.50 108 GLN A C 1
ATOM 782 O O . GLN A 1 108 ? -1.175 0.536 -17.688 1.00 93.50 108 GLN A O 1
ATOM 787 N N . SER A 1 109 ? 0.257 0.453 -15.957 1.00 94.44 109 SER A N 1
ATOM 788 C CA . SER A 1 109 ? -0.407 -0.630 -15.219 1.00 94.44 109 SER A CA 1
ATOM 789 C C . SER A 1 109 ? -0.399 -0.397 -13.705 1.00 94.44 109 SER A C 1
ATOM 791 O O . SER A 1 109 ? 0.491 0.253 -13.163 1.00 94.44 109 SER A O 1
ATOM 793 N N . THR A 1 110 ? -1.374 -0.977 -13.000 1.00 96.00 110 THR A N 1
ATOM 794 C CA . THR A 1 110 ? -1.476 -0.922 -11.531 1.00 96.00 110 THR A CA 1
ATOM 795 C C . THR A 1 110 ? -1.460 -2.309 -10.909 1.00 96.00 110 THR A C 1
ATOM 797 O O . THR A 1 110 ? -2.187 -3.184 -11.378 1.00 96.00 110 THR A O 1
ATOM 800 N N . ILE A 1 111 ? -0.764 -2.459 -9.785 1.00 96.50 111 ILE A N 1
ATOM 801 C CA . ILE A 1 111 ? -0.953 -3.579 -8.859 1.00 96.50 111 ILE A CA 1
ATOM 802 C C . ILE A 1 111 ? -2.023 -3.165 -7.845 1.00 96.50 111 ILE A C 1
ATOM 804 O O . ILE A 1 111 ? -1.928 -2.098 -7.235 1.00 96.50 111 ILE A O 1
ATOM 808 N N . ALA A 1 112 ? -3.062 -3.983 -7.681 1.00 96.69 112 ALA A N 1
ATOM 809 C CA . ALA A 1 112 ? -4.088 -3.755 -6.666 1.00 96.69 112 ALA A CA 1
ATOM 810 C C . ALA A 1 112 ? -3.609 -4.249 -5.293 1.00 96.69 112 ALA A C 1
ATOM 812 O O . ALA A 1 112 ? -3.027 -5.326 -5.193 1.00 96.69 112 ALA A O 1
ATOM 813 N N . VAL A 1 113 ? -3.899 -3.477 -4.248 1.00 96.81 113 VAL A N 1
ATOM 814 C CA . VAL A 1 113 ? -3.618 -3.793 -2.844 1.00 96.81 113 VAL A CA 1
ATOM 815 C C . VAL A 1 113 ? -4.961 -3.810 -2.106 1.00 96.81 113 VAL A C 1
ATOM 817 O O . VAL A 1 113 ? -5.713 -2.838 -2.173 1.00 96.81 113 VAL A O 1
ATOM 820 N N . TYR A 1 114 ? -5.298 -4.928 -1.464 1.00 96.31 114 TYR A N 1
ATOM 821 C CA . TYR A 1 114 ? -6.623 -5.181 -0.879 1.00 96.31 114 TYR A CA 1
ATOM 822 C C . TYR A 1 114 ? -6.530 -6.040 0.387 1.00 96.31 114 TYR A C 1
ATOM 824 O O . TYR A 1 114 ? -5.524 -6.701 0.607 1.00 96.31 114 TYR A O 1
ATOM 832 N N . GLY A 1 115 ? -7.573 -6.045 1.215 1.00 96.00 115 GLY A N 1
ATOM 833 C CA . GLY A 1 115 ? -7.628 -6.835 2.449 1.00 96.00 115 GLY A CA 1
ATOM 834 C C . GLY A 1 115 ? -8.922 -6.573 3.218 1.00 96.00 115 GLY A C 1
ATOM 835 O O . GLY A 1 115 ? -9.918 -6.143 2.627 1.00 96.00 115 GLY A O 1
ATOM 836 N N . THR A 1 116 ? -8.914 -6.799 4.530 1.00 96.81 116 THR A N 1
ATOM 837 C CA . THR A 1 116 ? -10.005 -6.419 5.442 1.00 96.81 116 THR A CA 1
ATOM 838 C C . THR A 1 116 ? -9.502 -5.529 6.574 1.00 96.81 116 THR A C 1
ATOM 840 O O . THR A 1 116 ? -8.374 -5.659 7.044 1.00 96.81 116 THR A O 1
ATOM 843 N N . ILE A 1 117 ? -10.350 -4.608 7.031 1.00 96.50 117 ILE A N 1
ATOM 844 C CA . ILE A 1 117 ? -10.102 -3.774 8.209 1.00 96.50 117 ILE A CA 1
ATOM 845 C C . ILE A 1 117 ? -11.333 -3.862 9.107 1.00 96.50 117 ILE A C 1
ATOM 847 O O . ILE A 1 117 ? -12.437 -3.515 8.679 1.00 96.50 117 ILE A O 1
ATOM 851 N N . ASN A 1 118 ? -11.156 -4.352 10.337 1.00 95.69 118 ASN A N 1
ATOM 852 C CA . ASN A 1 118 ? -12.244 -4.674 11.268 1.00 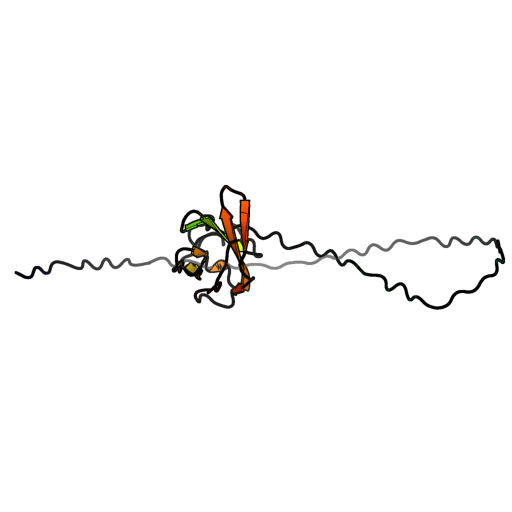95.69 118 ASN A CA 1
ATOM 853 C C . ASN A 1 118 ? -13.364 -5.506 10.599 1.00 95.69 118 ASN A C 1
ATOM 855 O O . ASN A 1 118 ? -14.533 -5.129 10.650 1.00 95.69 118 ASN A O 1
ATOM 859 N N . GLN A 1 119 ? -13.004 -6.614 9.939 1.00 95.38 119 GLN A N 1
ATOM 860 C CA . GLN A 1 119 ? -13.862 -7.496 9.125 1.00 95.38 119 GLN A CA 1
ATOM 861 C C . GLN A 1 119 ? -14.490 -6.882 7.853 1.00 95.38 119 GLN A C 1
ATOM 863 O O . GLN A 1 119 ? -15.080 -7.616 7.059 1.00 95.38 119 GLN A O 1
ATOM 868 N N . TYR A 1 120 ? -14.346 -5.579 7.584 1.00 96.00 120 TYR A N 1
ATOM 869 C CA . TYR A 1 120 ? -14.846 -4.960 6.348 1.00 96.00 120 TYR A CA 1
ATOM 870 C C . TYR A 1 120 ? -13.801 -5.031 5.232 1.00 96.00 120 TYR A C 1
ATOM 872 O O . TYR A 1 120 ? -12.680 -4.557 5.403 1.00 96.00 120 TYR A O 1
ATOM 880 N N . ALA A 1 121 ? -14.164 -5.582 4.072 1.00 96.25 121 ALA A N 1
ATOM 881 C CA . ALA A 1 121 ? -13.273 -5.642 2.913 1.00 96.25 121 ALA A CA 1
ATOM 882 C C . ALA A 1 121 ? -12.996 -4.244 2.339 1.00 96.25 121 ALA A C 1
ATOM 884 O O . ALA A 1 121 ? -13.927 -3.472 2.115 1.00 96.25 121 ALA A O 1
ATOM 885 N N . THR A 1 122 ? -11.728 -3.940 2.054 1.00 94.19 122 THR A N 1
ATOM 886 C CA . THR A 1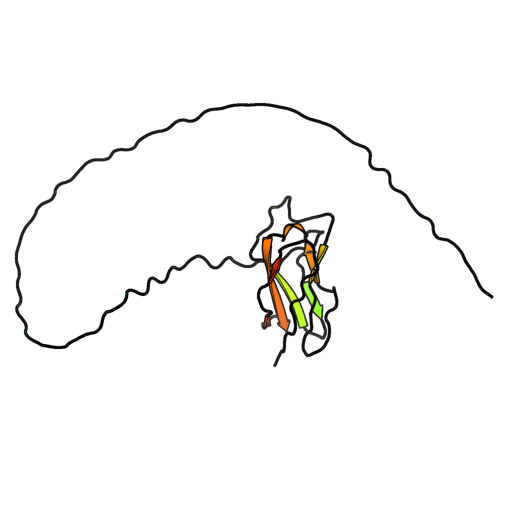 122 ? -11.331 -2.681 1.398 1.00 94.19 122 THR A CA 1
ATOM 887 C C . THR A 1 122 ? -11.534 -2.693 -0.112 1.00 94.19 122 THR A C 1
ATOM 889 O O . THR A 1 122 ? -11.470 -1.637 -0.734 1.00 94.19 122 THR A O 1
ATOM 892 N N . GLU A 1 123 ? -11.775 -3.868 -0.704 1.00 89.12 123 GLU A N 1
ATOM 893 C CA . GLU A 1 123 ? -11.718 -4.097 -2.153 1.00 89.12 123 GLU A CA 1
ATOM 894 C C . GLU A 1 123 ? -10.381 -3.612 -2.763 1.00 89.12 123 GLU A C 1
ATOM 896 O O . GLU A 1 123 ? -9.405 -3.339 -2.063 1.00 89.12 123 GLU A O 1
ATOM 901 N N . SER A 1 124 ? -10.308 -3.487 -4.089 1.00 84.44 124 SER A N 1
ATO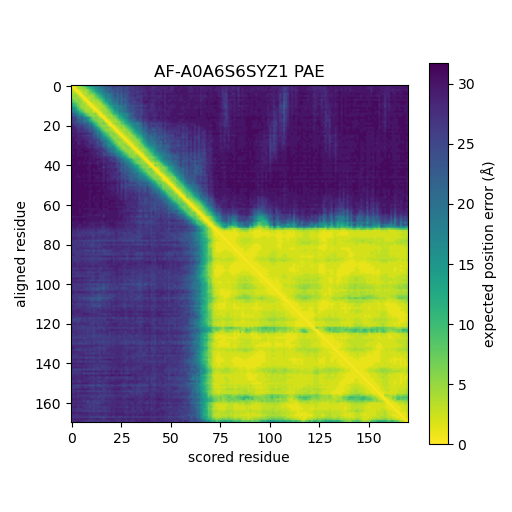M 902 C CA . SER A 1 124 ? -9.138 -2.947 -4.800 1.00 84.44 124 SER A CA 1
ATOM 903 C C . SER A 1 124 ? -9.055 -1.410 -4.724 1.00 84.44 124 SER A C 1
ATOM 905 O O . SER A 1 124 ? -8.826 -0.752 -5.744 1.00 84.44 124 SER A O 1
ATOM 907 N N . LEU A 1 125 ? -9.297 -0.832 -3.542 1.00 86.88 125 LEU A N 1
ATOM 908 C CA . LEU A 1 125 ? -9.292 0.615 -3.281 1.00 86.88 125 LEU A CA 1
ATOM 909 C C . LEU A 1 125 ? -7.894 1.230 -3.420 1.00 86.88 125 LEU A C 1
ATOM 911 O O . LEU A 1 125 ? -7.763 2.371 -3.862 1.00 86.88 125 LEU A O 1
ATOM 915 N N . LEU A 1 126 ? -6.855 0.473 -3.061 1.00 95.62 126 LEU A N 1
ATOM 916 C CA . LEU A 1 126 ? -5.461 0.901 -3.106 1.00 95.62 126 LEU A CA 1
ATOM 917 C C . LEU A 1 126 ? -4.792 0.311 -4.356 1.00 95.62 126 LEU A C 1
ATOM 919 O O . LEU A 1 126 ? -4.963 -0.869 -4.671 1.00 95.62 126 LEU A O 1
ATOM 923 N N . LYS A 1 127 ? -4.066 1.141 -5.115 1.00 96.88 127 LYS A N 1
ATOM 924 C CA . LYS A 1 127 ? -3.474 0.760 -6.409 1.00 96.88 127 LYS A CA 1
ATOM 925 C C . LYS A 1 127 ? -2.111 1.412 -6.601 1.00 96.88 127 LYS A C 1
ATOM 927 O O . LYS A 1 127 ? -2.038 2.619 -6.826 1.00 96.88 127 LYS A O 1
ATOM 932 N N . ILE A 1 128 ? -1.052 0.610 -6.540 1.00 97.06 128 ILE A N 1
ATOM 933 C CA . ILE A 1 128 ? 0.334 1.058 -6.720 1.00 97.06 128 ILE A CA 1
ATOM 934 C C . ILE A 1 128 ? 0.798 0.871 -8.171 1.00 97.06 128 ILE A C 1
ATOM 936 O O . ILE A 1 128 ? 0.239 0.081 -8.932 1.00 97.06 128 ILE A O 1
ATOM 940 N N . ASN A 1 129 ? 1.835 1.606 -8.552 1.00 96.44 129 ASN A N 1
ATOM 941 C CA . ASN A 1 129 ? 2.558 1.480 -9.815 1.00 96.44 129 ASN A CA 1
ATOM 942 C C . ASN A 1 129 ? 3.193 0.073 -9.964 1.00 96.44 129 ASN A C 1
ATOM 944 O O . ASN A 1 129 ? 3.768 -0.447 -9.010 1.00 96.44 129 ASN A O 1
ATOM 948 N N . THR A 1 130 ? 3.159 -0.549 -11.152 1.00 96.88 130 THR A N 1
ATOM 949 C CA . THR A 1 130 ? 3.864 -1.832 -11.389 1.00 96.88 130 THR A CA 1
ATOM 950 C C . THR A 1 130 ? 5.385 -1.774 -11.213 1.00 96.88 130 THR A C 1
ATOM 952 O O . THR A 1 130 ? 6.009 -2.812 -11.026 1.00 96.88 130 THR A O 1
ATOM 955 N N . ASN A 1 131 ? 5.996 -0.589 -11.208 1.00 96.44 131 ASN A N 1
ATOM 956 C CA . ASN A 1 131 ? 7.438 -0.414 -11.001 1.00 96.44 131 ASN A CA 1
ATOM 957 C C . ASN A 1 131 ? 7.876 -0.675 -9.538 1.00 96.44 131 ASN A C 1
ATOM 959 O O . ASN A 1 131 ? 9.066 -0.601 -9.229 1.00 96.44 131 ASN A O 1
ATOM 963 N N . TYR A 1 132 ? 6.927 -1.019 -8.653 1.00 95.94 132 TYR A N 1
ATOM 964 C CA . TYR A 1 132 ? 7.159 -1.562 -7.309 1.00 95.94 132 TYR A CA 1
ATOM 965 C C . TYR A 1 132 ? 7.368 -3.089 -7.262 1.00 95.94 132 TYR A C 1
ATOM 967 O O . TYR A 1 132 ? 7.523 -3.629 -6.167 1.00 95.94 132 TYR A O 1
ATOM 975 N N . VAL A 1 133 ? 7.407 -3.800 -8.397 1.00 95.12 133 VAL A N 1
ATOM 976 C CA . VAL A 1 133 ? 7.904 -5.192 -8.431 1.00 95.12 133 VAL A CA 1
ATOM 977 C C . VAL A 1 133 ? 9.312 -5.275 -7.818 1.00 95.12 133 VAL A C 1
ATOM 979 O O . VAL A 1 133 ? 10.102 -4.337 -7.908 1.00 95.12 133 VAL A O 1
ATOM 982 N N . ASP A 1 134 ? 9.572 -6.386 -7.129 1.00 91.88 134 ASP A N 1
ATOM 983 C CA . ASP A 1 134 ? 10.731 -6.675 -6.275 1.00 91.88 134 ASP A CA 1
ATOM 984 C C . ASP A 1 134 ? 10.913 -5.786 -5.029 1.00 91.88 134 ASP A C 1
ATOM 986 O O . ASP A 1 134 ? 11.833 -6.028 -4.246 1.00 91.88 134 ASP A O 1
ATOM 990 N N . SER A 1 135 ? 10.001 -4.844 -4.759 1.00 93.56 135 SER A N 1
ATOM 991 C CA . SER A 1 135 ? 9.972 -4.091 -3.496 1.00 93.56 135 SER A CA 1
ATOM 992 C C . SER A 1 135 ? 9.215 -4.811 -2.372 1.00 93.56 135 SER A C 1
ATOM 994 O O . SER A 1 135 ? 8.481 -5.778 -2.598 1.00 93.56 135 SER 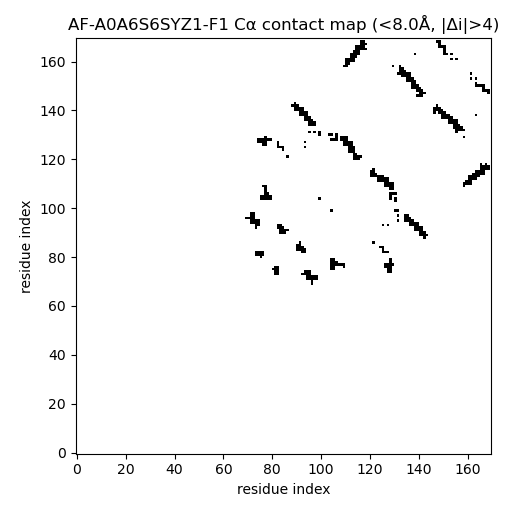A O 1
ATOM 996 N N . ASN A 1 136 ? 9.360 -4.291 -1.152 1.00 95.06 136 ASN A N 1
ATOM 997 C CA . ASN A 1 136 ? 8.479 -4.586 -0.025 1.00 95.06 136 ASN A CA 1
ATOM 998 C C . ASN A 1 136 ? 7.421 -3.481 0.126 1.00 95.06 136 ASN A C 1
ATOM 1000 O O . ASN A 1 136 ? 7.724 -2.305 -0.095 1.00 95.06 136 ASN A O 1
ATOM 1004 N N . ILE A 1 137 ? 6.199 -3.860 0.509 1.00 95.31 137 ILE A N 1
ATOM 1005 C CA . ILE A 1 137 ? 5.026 -2.987 0.659 1.00 95.31 137 ILE A CA 1
ATOM 1006 C C . ILE A 1 137 ? 4.356 -3.216 2.020 1.00 95.31 137 ILE A C 1
ATOM 1008 O O . ILE A 1 137 ? 4.149 -4.359 2.422 1.00 95.31 137 ILE A O 1
ATOM 1012 N N . THR A 1 138 ? 3.936 -2.136 2.678 1.00 96.50 138 THR A N 1
ATOM 1013 C CA . THR A 1 138 ? 3.166 -2.161 3.936 1.00 96.50 138 THR A CA 1
ATOM 1014 C C . THR A 1 138 ? 1.962 -1.225 3.806 1.00 96.50 138 THR A C 1
ATOM 1016 O O . THR A 1 138 ? 2.061 -0.171 3.173 1.00 96.50 138 THR A O 1
ATOM 1019 N N . VAL A 1 139 ? 0.816 -1.586 4.387 1.00 97.00 139 VAL A N 1
ATOM 1020 C CA . VAL A 1 139 ? -0.367 -0.715 4.477 1.00 97.00 139 VAL A CA 1
ATOM 1021 C C . VAL A 1 139 ? -0.443 -0.134 5.881 1.00 97.00 139 VAL A C 1
ATOM 1023 O O . VAL A 1 139 ? -0.565 -0.865 6.859 1.00 97.00 139 VAL A O 1
ATOM 1026 N N . LEU A 1 140 ? -0.380 1.189 5.972 1.00 96.62 140 LEU A N 1
ATOM 1027 C CA . LEU A 1 140 ? -0.525 1.955 7.203 1.00 96.62 140 LEU A CA 1
ATOM 1028 C C . LEU A 1 140 ? -1.964 2.462 7.324 1.00 96.62 140 LEU A C 1
ATOM 1030 O O . LEU A 1 140 ? -2.563 2.897 6.336 1.00 96.62 140 LEU A O 1
ATOM 1034 N N . VAL A 1 141 ? -2.517 2.432 8.535 1.00 97.25 141 VAL A N 1
ATOM 1035 C CA . VAL A 1 141 ? -3.883 2.875 8.821 1.00 97.25 141 VAL A CA 1
ATOM 1036 C C . VAL A 1 141 ? -3.859 4.013 9.829 1.00 97.25 141 VAL A C 1
ATOM 1038 O O . VAL A 1 141 ? -3.425 3.849 10.970 1.00 97.25 141 VAL A O 1
ATOM 1041 N N . PHE A 1 142 ? -4.363 5.168 9.410 1.00 96.88 142 PHE A N 1
ATOM 1042 C CA . PHE A 1 142 ? -4.391 6.396 10.189 1.00 96.88 142 PHE A CA 1
ATOM 1043 C C . PHE A 1 142 ? -5.812 6.781 10.599 1.00 96.88 142 PHE A C 1
ATOM 1045 O O . PHE A 1 142 ? -6.777 6.592 9.857 1.00 96.88 142 PHE A O 1
ATOM 1052 N N . LYS A 1 143 ? -5.929 7.411 11.766 1.00 96.38 143 LYS A N 1
ATOM 1053 C CA . LYS A 1 143 ? -7.142 8.082 12.232 1.00 96.38 143 LYS A CA 1
ATOM 1054 C C . LYS A 1 143 ? -6.765 9.414 12.868 1.00 96.38 143 LYS A C 1
ATOM 1056 O O . LYS A 1 143 ? -5.859 9.463 13.696 1.00 96.38 143 LYS A O 1
ATOM 1061 N N . ASP A 1 144 ? -7.435 10.492 12.465 1.00 94.94 144 ASP A N 1
ATOM 1062 C CA . ASP A 1 144 ? -7.178 11.848 12.972 1.00 94.94 144 ASP A CA 1
ATOM 1063 C C . ASP A 1 144 ? -5.672 12.218 12.919 1.00 94.94 144 ASP A C 1
ATOM 1065 O O . ASP A 1 144 ? -5.103 12.736 13.877 1.00 94.94 144 ASP A O 1
ATOM 1069 N N . ASN A 1 145 ? -5.013 11.864 11.803 1.00 92.50 145 ASN A N 1
ATOM 1070 C CA . ASN A 1 145 ? -3.565 11.963 11.536 1.00 92.50 145 ASN A CA 1
ATOM 1071 C C . ASN A 1 145 ? -2.617 11.128 12.432 1.00 92.50 145 ASN A C 1
ATOM 1073 O O . ASN A 1 145 ? -1.403 11.212 12.256 1.00 92.50 145 ASN A O 1
ATOM 1077 N N . ASN A 1 146 ? -3.130 10.279 13.325 1.00 94.88 146 ASN A N 1
ATOM 1078 C CA . ASN A 1 146 ? -2.336 9.342 14.128 1.00 94.88 146 ASN A CA 1
ATOM 1079 C C . ASN A 1 146 ? -2.323 7.952 13.478 1.00 94.88 146 ASN A C 1
ATOM 1081 O O . ASN A 1 146 ? -3.364 7.495 13.009 1.00 94.88 146 ASN A O 1
ATOM 1085 N N . LEU A 1 147 ? -1.176 7.265 13.469 1.00 95.62 147 LEU A N 1
ATOM 1086 C CA . LEU A 1 147 ? -1.100 5.853 13.074 1.00 95.62 147 LEU A CA 1
ATOM 1087 C C . LEU A 1 147 ? -1.814 5.007 14.141 1.00 95.62 147 LEU A C 1
ATOM 1089 O O . LEU A 1 147 ? -1.490 5.120 15.322 1.00 95.62 147 LEU A O 1
ATOM 1093 N N . VAL A 1 148 ? -2.785 4.187 13.734 1.00 96.75 148 VAL A N 1
ATOM 1094 C CA . VAL A 1 148 ? -3.577 3.332 14.641 1.00 96.75 148 VAL A CA 1
ATOM 1095 C C . VAL A 1 148 ? -3.398 1.837 14.384 1.00 96.75 148 VAL A C 1
ATOM 1097 O O . VAL A 1 148 ? -3.634 1.045 15.293 1.00 96.75 148 VAL A O 1
ATOM 1100 N N . ALA A 1 149 ? -2.967 1.447 13.183 1.00 96.50 149 ALA A N 1
ATOM 1101 C CA . ALA A 1 149 ? -2.545 0.087 12.863 1.00 96.50 149 ALA A CA 1
ATOM 1102 C C . ALA A 1 149 ? -1.671 0.062 11.598 1.00 96.50 149 ALA A C 1
ATOM 1104 O O . ALA A 1 149 ? -1.660 1.014 10.817 1.00 96.50 149 ALA A O 1
ATOM 1105 N N . GLU A 1 150 ? -0.990 -1.056 11.372 1.00 95.75 150 GLU A N 1
ATOM 1106 C CA . GLU A 1 150 ? -0.264 -1.374 10.142 1.00 95.75 150 GLU A CA 1
ATOM 1107 C C . GLU A 1 150 ? -0.487 -2.848 9.773 1.00 95.75 150 GLU A C 1
ATOM 1109 O O . GLU A 1 150 ? -0.872 -3.657 10.620 1.00 95.75 150 GLU A O 1
ATOM 1114 N N . SER A 1 151 ? -0.300 -3.192 8.499 1.00 95.88 151 SER A N 1
ATOM 1115 C CA . SER A 1 151 ? -0.297 -4.579 8.031 1.00 95.88 151 SER A CA 1
ATOM 1116 C C . SER A 1 151 ? 1.056 -5.255 8.270 1.00 95.88 151 SER A C 1
ATOM 1118 O O . SER A 1 151 ? 2.061 -4.598 8.539 1.00 95.88 151 SER A O 1
ATOM 1120 N N . GLU A 1 152 ? 1.130 -6.567 8.030 1.00 94.81 152 GLU A N 1
ATOM 1121 C CA . GLU A 1 152 ? 2.419 -7.206 7.736 1.00 94.81 152 GLU A CA 1
ATOM 1122 C C . GLU A 1 152 ? 3.081 -6.570 6.491 1.00 94.81 152 GLU A C 1
ATOM 1124 O O . GLU A 1 152 ? 2.468 -5.791 5.753 1.00 94.81 152 GLU A O 1
ATOM 1129 N N . THR A 1 153 ? 4.353 -6.889 6.249 1.00 94.19 153 THR A N 1
ATOM 1130 C CA . THR A 1 153 ? 5.099 -6.385 5.086 1.00 94.19 153 THR A CA 1
ATOM 1131 C C . THR A 1 153 ? 5.158 -7.445 3.988 1.00 94.19 153 THR A C 1
ATOM 1133 O O . THR A 1 153 ? 5.649 -8.551 4.202 1.00 94.19 153 THR A O 1
ATOM 1136 N N . PHE A 1 154 ? 4.680 -7.098 2.794 1.00 92.94 154 PHE A N 1
ATOM 1137 C CA . PHE A 1 154 ? 4.494 -8.011 1.667 1.00 92.94 154 PHE A CA 1
ATOM 1138 C C . PHE A 1 154 ? 5.515 -7.744 0.560 1.00 92.94 154 PHE A C 1
ATOM 1140 O O . PHE A 1 154 ? 5.624 -6.618 0.073 1.00 92.94 154 PHE A O 1
ATOM 1147 N N . LYS A 1 155 ? 6.229 -8.784 0.106 1.00 93.19 155 LYS A N 1
ATOM 1148 C CA . LYS A 1 155 ? 7.099 -8.675 -1.074 1.00 93.19 155 LYS A CA 1
ATOM 1149 C C . LYS A 1 155 ? 6.278 -8.735 -2.369 1.00 93.19 155 LYS A C 1
ATOM 1151 O O . LYS A 1 155 ? 5.513 -9.676 -2.590 1.00 93.19 155 LYS A O 1
ATOM 1156 N N . VAL A 1 156 ? 6.511 -7.781 -3.267 1.00 93.62 156 VAL A N 1
ATOM 1157 C CA . VAL A 1 156 ? 5.895 -7.707 -4.599 1.00 93.62 156 VAL A CA 1
ATOM 1158 C C . VAL A 1 156 ? 6.653 -8.603 -5.586 1.00 93.62 156 VAL A C 1
ATOM 1160 O O . VAL A 1 156 ? 7.583 -8.168 -6.258 1.00 93.62 156 VAL A O 1
ATOM 1163 N N . ASN A 1 157 ? 6.283 -9.880 -5.673 1.00 87.81 157 ASN A N 1
ATOM 1164 C CA . ASN A 1 157 ? 6.986 -10.856 -6.526 1.00 87.81 157 ASN A CA 1
ATOM 1165 C C . ASN A 1 157 ? 6.563 -10.826 -8.011 1.00 87.81 157 ASN A C 1
ATOM 1167 O O . ASN A 1 157 ? 7.182 -11.488 -8.842 1.00 87.81 157 ASN A O 1
ATOM 1171 N N . SER A 1 158 ? 5.487 -10.114 -8.344 1.00 89.50 158 SER A N 1
ATOM 1172 C CA . SER A 1 158 ? 4.872 -10.072 -9.676 1.00 89.50 158 SER A CA 1
ATOM 1173 C C . SER A 1 158 ? 3.908 -8.881 -9.778 1.00 89.50 158 SER A C 1
ATOM 1175 O O . SER A 1 158 ? 3.767 -8.104 -8.835 1.00 89.50 158 SER A O 1
ATOM 1177 N N . ILE A 1 159 ? 3.214 -8.744 -10.912 1.00 88.50 159 ILE A N 1
ATOM 1178 C CA . ILE A 1 159 ? 2.128 -7.763 -11.094 1.00 88.50 159 ILE A CA 1
ATOM 1179 C C . ILE A 1 159 ? 0.767 -8.232 -10.531 1.00 88.50 159 ILE A C 1
ATOM 1181 O O . ILE A 1 159 ? -0.254 -7.597 -10.794 1.00 88.50 159 ILE A O 1
ATOM 1185 N N . ASP A 1 160 ? 0.735 -9.347 -9.794 1.00 90.12 160 ASP A N 1
ATOM 1186 C CA . ASP A 1 160 ? -0.487 -9.905 -9.206 1.00 90.12 160 ASP A CA 1
ATOM 1187 C C . ASP A 1 160 ? -0.967 -9.091 -7.994 1.00 90.12 160 ASP A C 1
ATOM 1189 O O . ASP A 1 160 ? -0.186 -8.446 -7.296 1.00 90.12 160 ASP A O 1
ATOM 1193 N N . ALA A 1 161 ? -2.275 -9.121 -7.727 1.00 93.19 161 ALA A N 1
ATOM 1194 C CA . ALA A 1 161 ? -2.879 -8.325 -6.661 1.00 93.19 161 ALA A CA 1
ATOM 1195 C C . ALA A 1 161 ? -2.458 -8.802 -5.254 1.00 93.19 161 ALA A C 1
ATOM 1197 O O . ALA A 1 161 ? -2.593 -9.978 -4.913 1.00 93.19 161 ALA A O 1
ATOM 1198 N N . ILE A 1 162 ? -2.022 -7.859 -4.419 1.00 94.50 162 ILE A N 1
ATOM 1199 C CA . ILE A 1 162 ? -1.478 -8.089 -3.077 1.00 94.50 162 ILE A CA 1
ATOM 1200 C C . ILE A 1 162 ? -2.618 -8.084 -2.056 1.00 94.50 162 ILE A C 1
ATOM 1202 O O . ILE A 1 162 ? -3.315 -7.077 -1.911 1.00 94.50 162 ILE A O 1
ATOM 1206 N N . ASN A 1 163 ? -2.779 -9.189 -1.325 1.00 94.81 163 ASN A N 1
ATOM 1207 C CA . ASN A 1 163 ? -3.701 -9.278 -0.195 1.00 94.81 163 ASN A CA 1
ATOM 1208 C C . ASN A 1 163 ? -2.954 -8.984 1.115 1.00 94.81 163 ASN A C 1
ATOM 1210 O O . ASN A 1 163 ? -2.094 -9.775 1.499 1.00 94.81 163 ASN A O 1
ATOM 1214 N N . PHE A 1 164 ? -3.291 -7.894 1.807 1.00 94.25 164 PHE A N 1
ATOM 1215 C CA . PHE A 1 164 ? -2.694 -7.544 3.100 1.00 94.25 164 PHE A CA 1
ATOM 1216 C C . PHE A 1 164 ? -3.336 -8.255 4.307 1.00 94.25 164 PHE A C 1
ATOM 1218 O O . PHE A 1 164 ? -2.951 -8.002 5.447 1.00 94.25 164 PHE A O 1
ATOM 1225 N N . SER A 1 165 ? -4.275 -9.177 4.063 1.00 94.44 165 SER A N 1
ATOM 1226 C CA . SER A 1 165 ? -5.042 -9.915 5.078 1.00 94.44 165 SER A CA 1
ATOM 1227 C C . SER A 1 165 ? -5.900 -8.992 5.961 1.00 94.44 165 SER A C 1
ATOM 1229 O O . SER A 1 165 ? -6.438 -8.006 5.454 1.00 94.44 165 SER A O 1
ATOM 1231 N N . GLU A 1 166 ? -6.116 -9.336 7.236 1.00 95.94 166 GLU A N 1
ATOM 1232 C CA . GLU A 1 166 ? -6.965 -8.568 8.153 1.00 95.94 166 GLU A CA 1
ATOM 1233 C C . GLU A 1 166 ? -6.153 -7.663 9.084 1.00 95.94 166 GLU A C 1
ATOM 1235 O O . GLU A 1 166 ? -5.248 -8.121 9.779 1.00 95.94 166 GLU A O 1
ATOM 1240 N N . ILE A 1 167 ? -6.554 -6.393 9.168 1.00 96.12 167 ILE A N 1
ATOM 1241 C CA . ILE A 1 167 ? -6.083 -5.438 10.172 1.00 96.12 167 ILE A CA 1
ATOM 1242 C C . ILE A 1 167 ? -7.204 -5.211 11.194 1.00 96.12 167 ILE A C 1
ATOM 1244 O O . ILE A 1 167 ? -8.290 -4.740 10.847 1.00 96.12 167 ILE A O 1
ATOM 1248 N N . THR A 1 168 ? -6.944 -5.521 12.465 1.00 95.19 168 THR A N 1
ATOM 1249 C CA . THR A 1 168 ? -7.853 -5.201 13.580 1.00 95.19 168 THR A CA 1
ATOM 1250 C C . THR A 1 168 ? -7.367 -3.952 14.310 1.00 95.19 168 THR A C 1
ATOM 1252 O O . THR A 1 168 ? -6.203 -3.871 14.692 1.00 95.19 168 THR A O 1
ATOM 1255 N N . ILE A 1 169 ? -8.264 -2.989 14.515 1.00 93.19 169 ILE A N 1
ATOM 1256 C CA . ILE A 1 169 ? -7.999 -1.695 15.154 1.00 93.19 169 ILE A CA 1
ATOM 1257 C C . ILE A 1 169 ? -8.834 -1.606 16.432 1.00 93.19 169 ILE A C 1
ATOM 1259 O O . ILE A 1 169 ? -10.060 -1.741 16.367 1.00 93.19 169 ILE A O 1
ATOM 1263 N N . ASN A 1 170 ? -8.160 -1.368 17.560 1.00 78.75 170 ASN A N 1
ATOM 1264 C CA . ASN A 1 170 ? -8.756 -1.239 18.897 1.00 78.75 170 ASN A CA 1
ATOM 1265 C C . ASN A 1 170 ? -9.100 0.219 19.253 1.00 78.75 170 ASN A C 1
ATOM 1267 O O . ASN A 1 170 ? -8.474 1.133 18.669 1.00 78.75 170 ASN A O 1
#

Mean predicted aligned error: 17.9 Å

pLDDT: mean 73.37, std 25.5, range [32.78, 97.62]

Sequence (170 aa):
MKKYISLSLVTLFFIGCGGSGDGATSTSMTTSGQNQGVLGVELTVATPEINNTTTDSSSALLSESSEPIERSKTALSNTGTAVKSMFNGYELEVVSSKVLEQNEETSQSTIAVYGTINQYATESLLKINTNYVDSNITVLVFKDNNLVAESETFKVNSIDAINFSEITIN

Nearest PDB structures (foldseek):
  1we5-assembly1_D  TM=2.464E-01  e=4.452E+00  Escherichia coli
  8t7z-assembly1_F  TM=2.997E-01  e=5.729E+00  Klebsiella aerogenes KCTC 2190

Organism: NCBI:txid269237

Secondary structure (DSSP, 8-state):
-----------PPP----------------------------------------------------------EEPBPTBS-B-EEEETTEEEEEEESSPPPTTTSB-S-EEEEEEEETTEE-GGGEEEEGGGTTSEEEEEEEETTEEEEEPPPEE--SSSPEEEEEE---

Solvent-accessible surface area (backbone atoms only — not comparable to full-atom values): 11364 Å² total; per-residue (Å²): 135,92,86,88,84,81,89,84,82,83,83,84,85,87,84,81,87,87,82,90,85,85,87,80,88,87,84,92,87,86,83,88,83,88,84,84,86,78,95,80,88,87,86,85,89,82,88,80,92,76,93,77,91,82,81,87,78,87,82,74,80,79,76,79,76,77,70,77,74,69,75,59,38,71,30,33,13,26,80,50,43,68,32,62,47,82,52,101,85,28,42,38,36,37,29,16,53,57,80,72,53,89,86,46,35,47,50,98,45,64,23,36,38,29,36,26,49,70,87,43,70,56,51,74,72,40,44,33,24,49,79,49,48,79,21,42,35,34,44,38,34,24,44,95,91,38,84,67,46,63,45,69,78,44,74,28,87,53,74,64,69,45,71,60,48,76,38,76,70,133

Foldseek 3Di:
DDDDDDDDDDDDDDDDDDDDDDDDDDDDDDDDDDDDDDDDDDDDDDDDDDDDDDDDDPPDPPPPPPDPDLPWDQFAALQLHRFWDDDPQKIKTKTWSDDDDPVQSHDPDWAFEWEEEQNHTPPSSTTGGQSCAQIKMKMFIGHPNHTFWIFDIDHRPGSYHHYSYYDYGD

Radius of gyration: 29.76 Å; Cα contacts (8 Å, |Δi|>4): 247; chains: 1; bounding box: 99×28×80 Å